Protein AF-A0A5D0G299-F1 (afdb_monomer_lite)

Sequence (158 aa):
MKQIQTDFINKLGIGAFAYISISEFCGLFEYVFENILIIIKTEPKIIIWLPGIMSLILFTVIVIWGIKKFNKPIEIDTRKVLNSLIYLYFGILIAQYLFIYFGTDFLTEKYSAEFDFYNKANKGSLMLRGYLANIPILQFVVFGIILLKNRKTVANNV

Secondary structure (DSSP, 8-state):
-HHHHHHHHHHHHHHHHHHHHHHHHHHHHHHHHHHHHHHTT--HHHHHHHHHHHHHHHHHHHHHHHHHHH-S-----HHHHHHHHHHHHHHHHHHHHHIIIIIHHHHHHHTHHHHHHHHHHHTT-HHHHHHHTTHHHHHHHHHHHHHHHTTTTTTT--

Organism: NCBI:txid2592046

Radius of gyration: 19.64 Å; chains: 1; bounding box: 47×24×63 Å

Foldseek 3Di:
DVPVVVVVVLVVLLVVLVLLLLLLLLVLQLVVVLLVCLLVLHDLVCSLPVSLVVSLVSSLVSLVVVCVVPVDPDDDPSVVSSVVSVVSSVVSVVVSVCCVVPVVVVSCVVRVVSVVVSVVVCVPCVVSVVVSVCSVVVSVVSSVVVVVVVVVVPVPPD

Structure (mmCIF, N/CA/C/O backbone):
data_AF-A0A5D0G299-F1
#
_entry.id   AF-A0A5D0G299-F1
#
loop_
_atom_site.group_PDB
_atom_site.id
_atom_site.type_symbol
_atom_site.label_atom_id
_atom_site.label_alt_id
_atom_site.label_comp_id
_atom_site.label_asym_id
_atom_site.label_entity_id
_atom_site.label_seq_id
_atom_site.pdbx_PDB_ins_code
_atom_site.Cartn_x
_atom_site.Cartn_y
_atom_site.Cartn_z
_atom_site.occupancy
_atom_site.B_iso_or_equiv
_atom_site.auth_seq_id
_atom_site.auth_comp_id
_atom_site.auth_asym_id
_atom_site.auth_atom_id
_atom_site.pdbx_PDB_model_num
ATOM 1 N N . MET A 1 1 ? -28.945 -8.966 28.160 1.00 46.25 1 MET A N 1
ATOM 2 C CA . MET A 1 1 ? -27.627 -9.500 27.728 1.00 46.25 1 MET A CA 1
ATOM 3 C C . MET A 1 1 ? -27.288 -9.333 26.236 1.00 46.25 1 MET A C 1
ATOM 5 O O . MET A 1 1 ? -26.106 -9.343 25.934 1.00 46.25 1 MET A O 1
ATOM 9 N N . LYS A 1 2 ? -28.233 -9.120 25.299 1.00 48.91 2 LYS A N 1
ATOM 10 C CA . LYS A 1 2 ? -27.923 -8.974 23.852 1.00 48.91 2 LYS A CA 1
ATOM 11 C C . LYS A 1 2 ? -27.098 -7.732 23.457 1.00 48.91 2 LYS A C 1
ATOM 13 O O . LYS A 1 2 ? -26.373 -7.785 22.476 1.00 48.91 2 LYS A O 1
ATOM 18 N N . GLN A 1 3 ? -27.186 -6.637 24.211 1.00 55.19 3 GLN A N 1
ATOM 19 C CA . GLN A 1 3 ? -26.629 -5.337 23.806 1.00 55.19 3 GLN A CA 1
ATOM 20 C C . GLN A 1 3 ? -25.089 -5.265 23.900 1.00 55.19 3 GLN A C 1
ATOM 22 O O . GLN A 1 3 ? -24.456 -4.619 23.068 1.00 55.19 3 GLN A O 1
ATOM 27 N N . ILE A 1 4 ? -24.481 -5.996 24.846 1.00 56.81 4 ILE A N 1
ATOM 28 C CA . ILE A 1 4 ? -23.026 -5.990 25.099 1.00 56.81 4 ILE A CA 1
ATOM 29 C C . ILE A 1 4 ? -22.250 -6.704 23.975 1.00 56.81 4 ILE A C 1
ATOM 31 O O . ILE A 1 4 ? -21.195 -6.234 23.555 1.00 56.81 4 ILE A O 1
ATOM 35 N N . GLN A 1 5 ? -22.780 -7.812 23.440 1.00 60.47 5 GLN A N 1
ATOM 36 C CA . GLN A 1 5 ? -22.120 -8.574 22.369 1.00 60.47 5 GLN A CA 1
ATOM 37 C C . GLN A 1 5 ? -22.032 -7.790 21.054 1.00 60.47 5 GLN A C 1
ATOM 39 O O . GLN A 1 5 ? -20.975 -7.762 20.427 1.00 60.47 5 GLN A O 1
ATOM 44 N N . THR A 1 6 ? -23.114 -7.118 20.653 1.00 63.34 6 THR A N 1
ATOM 45 C CA . THR A 1 6 ? -23.131 -6.270 19.451 1.00 63.34 6 THR A CA 1
ATOM 46 C C . THR A 1 6 ? -22.161 -5.097 19.547 1.00 63.34 6 THR A C 1
ATOM 48 O O . THR A 1 6 ? -21.529 -4.753 18.553 1.00 63.34 6 THR A O 1
ATOM 51 N N . ASP A 1 7 ? -21.990 -4.511 20.734 1.00 75.00 7 ASP A N 1
ATOM 52 C CA . ASP A 1 7 ? -21.081 -3.378 20.921 1.00 75.00 7 ASP A CA 1
ATOM 53 C C . ASP A 1 7 ? -19.603 -3.804 20.831 1.00 75.00 7 ASP A C 1
ATOM 55 O O . ASP A 1 7 ? -18.788 -3.121 20.208 1.00 75.00 7 ASP A O 1
ATOM 59 N N . PHE A 1 8 ? -19.258 -4.986 21.357 1.00 79.44 8 PHE A N 1
ATOM 60 C CA . PHE A 1 8 ? -17.916 -5.556 21.208 1.00 79.44 8 PHE A CA 1
ATOM 61 C C . PHE A 1 8 ? -17.579 -5.895 19.749 1.00 79.44 8 PHE A C 1
ATOM 63 O O . PHE A 1 8 ? -16.526 -5.487 19.257 1.00 79.44 8 PHE A O 1
ATOM 70 N N . ILE A 1 9 ? -18.479 -6.595 19.045 1.00 83.88 9 ILE A N 1
ATOM 71 C CA . ILE A 1 9 ? -18.280 -6.973 17.636 1.00 83.88 9 ILE A CA 1
ATOM 72 C C . ILE A 1 9 ? -18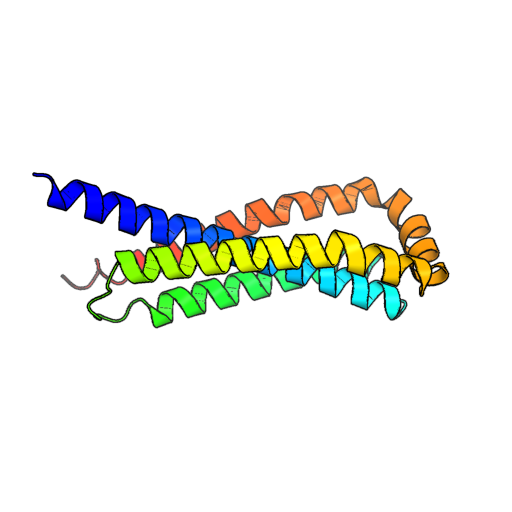.099 -5.725 16.770 1.00 83.88 9 ILE A C 1
ATOM 74 O O . ILE A 1 9 ? -17.184 -5.682 15.949 1.00 83.88 9 ILE A O 1
ATOM 78 N N . ASN A 1 10 ? -18.912 -4.687 16.989 1.00 84.75 10 ASN A N 1
ATOM 79 C CA . ASN A 1 10 ? -18.797 -3.448 16.228 1.00 84.75 10 ASN A CA 1
ATOM 80 C C . ASN A 1 10 ? -17.449 -2.760 16.461 1.00 84.75 10 ASN A C 1
ATOM 82 O O . ASN A 1 10 ? -16.797 -2.361 15.502 1.00 84.75 10 ASN A O 1
ATOM 86 N N . LYS A 1 11 ? -16.992 -2.654 17.714 1.00 85.19 11 LYS A N 1
ATOM 87 C CA . LYS A 1 11 ? -15.698 -2.032 18.045 1.00 85.19 11 LYS A CA 1
ATOM 88 C C . LYS A 1 11 ? -14.512 -2.809 17.474 1.00 8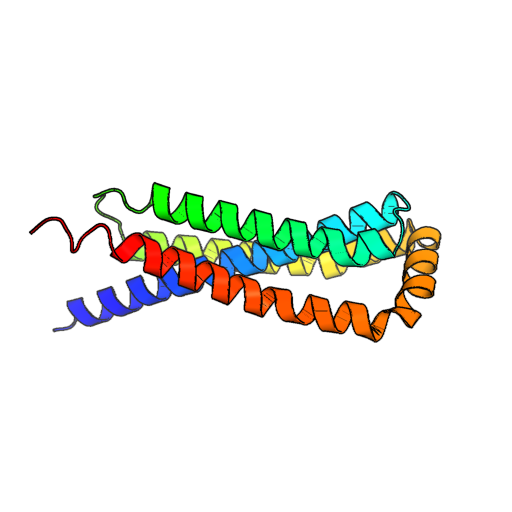5.19 11 LYS A C 1
ATOM 90 O O . LYS A 1 11 ? -13.593 -2.198 16.929 1.00 85.19 11 LYS A O 1
ATOM 95 N N . LEU A 1 12 ? -14.547 -4.140 17.559 1.00 87.81 12 LEU A N 1
ATOM 96 C CA . LEU A 1 12 ? -13.526 -5.001 16.961 1.00 87.81 12 LEU A CA 1
ATOM 97 C C . LEU A 1 12 ? -13.518 -4.856 15.434 1.00 87.81 12 LEU A C 1
ATOM 99 O O . LEU A 1 12 ? -12.457 -4.663 14.843 1.00 87.81 12 LEU A O 1
ATOM 103 N N . GLY A 1 13 ? -14.699 -4.865 14.813 1.00 90.44 13 GLY A N 1
ATOM 104 C CA . GLY A 1 13 ? -14.869 -4.647 13.380 1.00 90.44 13 GLY A CA 1
ATOM 105 C C . GLY A 1 13 ? -14.331 -3.290 12.926 1.00 90.44 13 GLY A C 1
ATOM 106 O O . GLY A 1 13 ? -13.599 -3.232 11.946 1.00 90.44 13 GLY A O 1
ATOM 107 N N . ILE A 1 14 ? -14.616 -2.209 13.659 1.00 90.81 14 ILE A N 1
ATOM 108 C CA . ILE A 1 14 ? -14.087 -0.869 13.358 1.00 90.81 14 ILE A CA 1
ATOM 109 C C . ILE A 1 14 ? -12.559 -0.893 13.340 1.00 90.81 14 ILE A C 1
ATOM 111 O O . ILE A 1 14 ? -11.958 -0.404 12.388 1.00 90.81 14 ILE A O 1
ATOM 115 N N . GLY A 1 15 ? -11.925 -1.479 14.361 1.00 88.81 15 GLY A N 1
ATOM 116 C CA . GLY A 1 15 ? -10.467 -1.578 14.422 1.00 88.81 15 GLY A CA 1
ATOM 117 C C . GLY A 1 15 ? -9.882 -2.374 13.253 1.00 88.81 15 GLY A C 1
ATOM 118 O O . GLY A 1 15 ? -8.948 -1.908 12.601 1.00 88.81 15 GLY A O 1
ATOM 119 N N . ALA A 1 16 ? -10.464 -3.540 12.959 1.00 91.75 16 ALA A N 1
ATOM 120 C CA . ALA A 1 16 ? -10.017 -4.415 11.880 1.00 91.75 16 ALA A CA 1
ATOM 121 C C . ALA A 1 16 ? -10.178 -3.760 10.500 1.00 91.75 16 ALA A C 1
ATOM 123 O O . ALA A 1 16 ? -9.206 -3.655 9.755 1.00 91.75 16 ALA A O 1
ATOM 124 N N . PHE A 1 17 ? -11.374 -3.259 10.176 1.00 94.81 17 PHE A N 1
ATOM 125 C CA . PHE A 1 17 ? -11.628 -2.623 8.884 1.00 94.81 17 PHE A CA 1
ATOM 126 C C . PHE A 1 17 ? -10.867 -1.309 8.725 1.00 94.81 17 PHE A C 1
ATOM 128 O O . PHE A 1 17 ? -10.423 -1.021 7.619 1.00 94.81 17 PHE A O 1
ATOM 135 N N . ALA A 1 18 ? -10.657 -0.531 9.791 1.00 92.94 18 ALA A N 1
ATOM 136 C CA . ALA A 1 18 ? -9.804 0.653 9.718 1.00 92.94 18 ALA A CA 1
ATOM 137 C C . ALA A 1 18 ? -8.356 0.276 9.385 1.00 92.94 18 ALA A C 1
ATOM 139 O O . ALA A 1 18 ? -7.787 0.840 8.455 1.00 92.94 18 ALA A O 1
ATOM 140 N N . TYR A 1 19 ? -7.776 -0.690 10.104 1.00 92.62 19 TYR A N 1
ATOM 141 C CA . TYR A 1 19 ? -6.407 -1.141 9.854 1.00 92.62 19 TYR A CA 1
ATOM 142 C C . TYR A 1 19 ? -6.241 -1.678 8.427 1.00 92.62 19 TYR A C 1
ATOM 144 O O . TYR A 1 19 ? -5.377 -1.199 7.692 1.00 92.62 19 TYR A O 1
ATOM 152 N N . ILE A 1 20 ? -7.099 -2.619 8.023 1.00 94.31 20 ILE A N 1
ATOM 153 C CA . ILE A 1 20 ? -7.014 -3.253 6.705 1.00 94.31 20 ILE A CA 1
ATOM 154 C C . ILE A 1 20 ? -7.240 -2.211 5.600 1.00 94.31 20 ILE A C 1
ATOM 156 O O . ILE A 1 20 ? -6.466 -2.172 4.655 1.00 94.31 20 ILE A O 1
ATOM 160 N N . SER A 1 21 ? -8.216 -1.302 5.736 1.00 96.00 21 SER A N 1
ATOM 161 C CA . SER A 1 21 ? -8.435 -0.241 4.735 1.00 96.00 21 SER A CA 1
ATOM 162 C C . SER A 1 21 ? -7.211 0.657 4.565 1.00 96.00 21 SER A C 1
ATOM 164 O O . SER A 1 21 ? -6.847 0.989 3.443 1.00 96.00 21 SER A O 1
ATOM 166 N N . ILE A 1 22 ? -6.567 1.062 5.664 1.00 95.44 22 ILE A N 1
ATOM 167 C CA . ILE A 1 22 ? -5.362 1.900 5.593 1.00 95.44 22 ILE A CA 1
ATOM 168 C C . ILE A 1 22 ? -4.220 1.122 4.929 1.00 95.44 22 ILE A C 1
ATOM 170 O O . ILE A 1 22 ? -3.540 1.673 4.069 1.00 95.44 22 ILE A O 1
ATOM 174 N N . SER A 1 23 ? -4.026 -0.147 5.300 1.00 94.31 23 SER A N 1
ATOM 175 C CA . SER A 1 23 ? -2.980 -0.998 4.723 1.00 94.31 23 SER A CA 1
ATOM 176 C C . SER A 1 23 ? -3.181 -1.202 3.217 1.00 94.31 23 SER A C 1
ATOM 178 O O . SER A 1 23 ? -2.263 -0.923 2.448 1.00 94.31 23 SER A O 1
ATOM 180 N N . GLU A 1 24 ? -4.394 -1.554 2.776 1.00 95.19 24 GLU A N 1
ATOM 181 C CA . GLU A 1 24 ? -4.715 -1.719 1.352 1.00 95.19 24 GLU A CA 1
ATOM 182 C C . GLU A 1 24 ? -4.577 -0.418 0.558 1.00 95.19 24 GLU A C 1
ATOM 184 O O . GLU A 1 24 ? -4.078 -0.412 -0.568 1.00 95.19 24 GLU A O 1
ATOM 189 N N . PHE A 1 25 ? -4.993 0.710 1.139 1.00 96.19 25 PHE A N 1
ATOM 190 C CA . PHE A 1 25 ? -4.825 2.011 0.501 1.00 96.19 25 PHE A CA 1
ATOM 191 C C . PHE A 1 25 ? -3.343 2.351 0.302 1.00 96.19 25 PHE A C 1
ATOM 193 O O . PHE A 1 25 ? -2.952 2.808 -0.772 1.00 96.19 25 PHE A O 1
ATOM 200 N N . CYS A 1 26 ? -2.508 2.100 1.312 1.00 95.62 26 CYS A N 1
ATOM 201 C CA . CYS A 1 26 ? -1.065 2.289 1.206 1.00 95.62 26 CYS A CA 1
ATOM 202 C C . CYS A 1 26 ? -0.436 1.331 0.185 1.00 95.62 26 CYS A C 1
ATOM 204 O O . CYS A 1 26 ? 0.408 1.772 -0.587 1.00 95.62 26 CYS A O 1
ATOM 206 N N . GLY A 1 27 ? -0.892 0.077 0.111 1.00 93.25 27 GLY A N 1
ATOM 207 C CA . GLY A 1 27 ? -0.465 -0.875 -0.919 1.00 93.25 27 GLY A CA 1
ATOM 208 C C . GLY A 1 27 ? -0.841 -0.432 -2.337 1.00 93.25 27 GLY A C 1
ATOM 209 O O . GLY A 1 27 ? -0.021 -0.506 -3.250 1.00 93.25 27 GLY A O 1
ATOM 210 N N . LEU A 1 28 ? -2.044 0.120 -2.528 1.00 94.94 28 LEU A N 1
ATOM 211 C CA . LEU A 1 28 ? -2.440 0.715 -3.808 1.00 94.94 28 LEU A CA 1
ATOM 212 C C . LEU A 1 28 ? -1.556 1.919 -4.158 1.00 94.94 28 LEU A C 1
ATOM 214 O O . LEU A 1 28 ? -1.096 2.037 -5.291 1.00 94.94 28 LEU A O 1
ATOM 218 N N . PHE A 1 29 ? -1.307 2.809 -3.194 1.00 95.31 29 PHE A N 1
ATOM 219 C CA . PHE A 1 29 ? -0.425 3.959 -3.386 1.00 95.31 29 PHE A CA 1
ATOM 220 C C . PHE A 1 29 ? 0.994 3.527 -3.772 1.00 95.31 29 PHE A C 1
ATOM 222 O O . PHE A 1 29 ? 1.557 4.077 -4.715 1.00 95.31 29 PHE A O 1
ATOM 229 N N . GLU A 1 30 ? 1.549 2.536 -3.074 1.00 94.50 30 GLU A N 1
ATOM 230 C CA . GLU A 1 30 ? 2.852 1.936 -3.365 1.00 94.50 30 GLU A CA 1
ATOM 231 C C . GLU A 1 30 ? 2.923 1.464 -4.815 1.00 94.50 30 GLU A C 1
ATOM 233 O O . GLU A 1 30 ? 3.811 1.876 -5.560 1.00 94.50 30 GLU A O 1
ATOM 238 N N . TYR A 1 31 ? 1.928 0.686 -5.239 1.00 93.00 31 TYR A N 1
ATOM 239 C CA . TYR A 1 31 ? 1.860 0.150 -6.589 1.00 93.00 31 TYR A CA 1
ATOM 240 C C . TYR A 1 31 ? 1.752 1.247 -7.654 1.00 93.00 31 TYR A C 1
ATOM 242 O O . TYR A 1 31 ? 2.500 1.255 -8.633 1.00 93.00 31 TYR A O 1
ATOM 250 N N . VAL A 1 32 ? 0.847 2.213 -7.474 1.00 94.88 32 VAL A N 1
ATOM 251 C CA . VAL A 1 32 ? 0.685 3.333 -8.416 1.00 94.88 32 VAL A CA 1
ATOM 252 C C . VAL A 1 32 ? 1.973 4.150 -8.501 1.00 94.88 32 VAL A C 1
ATOM 254 O O . VAL A 1 32 ? 2.399 4.531 -9.592 1.00 94.88 32 VAL A O 1
ATOM 257 N N . PHE A 1 33 ? 2.615 4.405 -7.363 1.00 95.94 33 PHE A N 1
ATOM 258 C CA . PHE A 1 33 ? 3.832 5.197 -7.317 1.00 95.94 33 PHE A CA 1
ATOM 259 C C . PHE A 1 33 ? 5.022 4.472 -7.957 1.00 95.94 33 PHE A C 1
ATOM 261 O O . PHE A 1 33 ? 5.767 5.105 -8.702 1.00 95.94 33 PHE A O 1
ATOM 268 N N . GLU A 1 34 ? 5.158 3.155 -7.772 1.00 94.31 34 GLU A N 1
ATOM 269 C CA . GLU A 1 34 ? 6.134 2.333 -8.504 1.00 94.31 34 GLU A CA 1
ATOM 270 C C . GLU A 1 34 ? 5.973 2.507 -10.019 1.00 94.31 34 GLU A C 1
ATOM 272 O O . GLU A 1 34 ? 6.934 2.845 -10.713 1.00 94.31 34 GLU A O 1
ATOM 277 N N . ASN A 1 35 ? 4.744 2.364 -10.526 1.00 95.06 35 ASN A N 1
ATOM 278 C CA . ASN A 1 35 ? 4.450 2.516 -11.950 1.00 95.06 35 ASN A CA 1
ATOM 279 C C . ASN A 1 35 ? 4.800 3.922 -12.469 1.00 95.06 35 ASN A C 1
ATOM 281 O O . ASN A 1 35 ? 5.379 4.052 -13.546 1.00 95.06 35 ASN A O 1
ATOM 285 N N . ILE A 1 36 ? 4.526 4.980 -11.696 1.00 95.12 36 ILE A N 1
ATOM 286 C CA . ILE A 1 36 ? 4.941 6.349 -12.048 1.00 95.12 36 ILE A CA 1
ATOM 287 C C . ILE A 1 36 ? 6.468 6.445 -12.162 1.00 95.12 36 ILE A C 1
ATOM 289 O O . ILE A 1 36 ? 6.972 7.022 -13.127 1.00 95.12 36 ILE A O 1
ATOM 293 N N . LEU A 1 37 ? 7.211 5.872 -11.209 1.00 96.38 37 LEU A N 1
ATOM 294 C CA . LEU A 1 37 ? 8.675 5.913 -11.218 1.00 96.38 37 LEU A CA 1
ATOM 295 C C . LEU A 1 37 ? 9.277 5.152 -12.410 1.00 96.38 37 LEU A C 1
ATOM 297 O O . LEU A 1 37 ? 10.285 5.606 -12.963 1.00 96.38 37 LEU A O 1
ATOM 301 N N . ILE A 1 38 ? 8.650 4.044 -12.824 1.00 95.19 38 ILE A N 1
ATOM 302 C CA . ILE A 1 38 ? 9.011 3.302 -14.043 1.00 95.19 38 ILE A CA 1
ATOM 303 C C . ILE A 1 38 ? 8.837 4.199 -15.273 1.00 95.19 38 ILE A C 1
ATO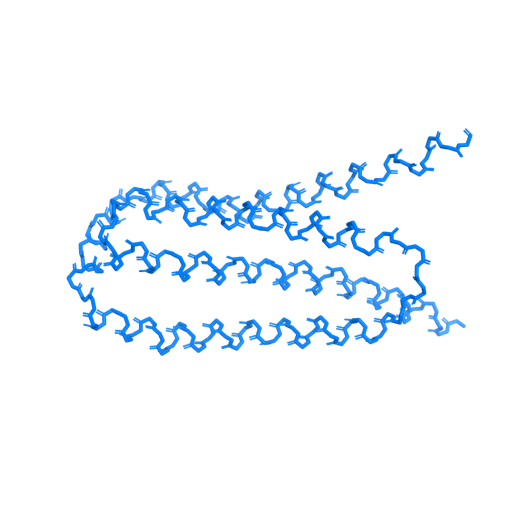M 305 O O . ILE A 1 38 ? 9.778 4.357 -16.051 1.00 95.19 38 ILE A O 1
ATOM 309 N N . ILE A 1 39 ? 7.675 4.844 -15.419 1.00 95.75 39 ILE A N 1
ATOM 310 C CA . ILE A 1 39 ? 7.345 5.686 -16.583 1.00 95.75 39 ILE A CA 1
ATOM 311 C C . ILE A 1 39 ? 8.324 6.857 -16.737 1.00 95.75 39 ILE A C 1
ATOM 313 O O . ILE A 1 39 ? 8.723 7.189 -17.853 1.00 95.75 39 ILE A O 1
ATOM 317 N N . ILE A 1 40 ? 8.760 7.470 -15.632 1.00 95.62 40 ILE A N 1
ATOM 318 C CA . ILE A 1 40 ? 9.736 8.574 -15.668 1.00 95.62 40 ILE A CA 1
ATOM 319 C C . ILE A 1 40 ? 11.199 8.099 -15.762 1.00 95.62 40 ILE A C 1
ATOM 321 O O . ILE A 1 40 ? 12.106 8.919 -15.632 1.00 95.62 40 ILE A O 1
ATOM 325 N N . LYS A 1 41 ? 11.445 6.800 -15.996 1.00 93.00 41 LYS A N 1
ATOM 326 C CA . LYS A 1 41 ? 12.785 6.197 -16.163 1.00 93.00 41 LYS A CA 1
ATOM 327 C C . LYS A 1 41 ? 13.698 6.375 -14.952 1.00 93.00 41 LYS A C 1
ATOM 329 O O . LYS A 1 41 ? 14.904 6.574 -15.090 1.00 93.00 41 LYS A O 1
ATOM 334 N N . THR A 1 42 ? 13.124 6.291 -13.757 1.00 93.81 42 THR A N 1
ATOM 335 C CA . THR A 1 42 ? 13.905 6.322 -12.517 1.00 93.81 42 THR A CA 1
ATOM 336 C C . THR A 1 42 ? 14.843 5.113 -12.447 1.00 93.81 42 THR A C 1
ATOM 338 O O . THR A 1 42 ? 14.573 4.054 -13.014 1.00 93.81 42 THR A O 1
ATOM 341 N N . GLU A 1 43 ? 15.956 5.234 -11.724 1.00 90.88 43 GLU A N 1
ATOM 342 C CA . GLU A 1 43 ? 16.853 4.101 -11.512 1.00 90.88 43 GLU A CA 1
ATOM 343 C C . GLU A 1 43 ? 16.132 2.918 -10.827 1.00 90.88 43 GLU A C 1
ATOM 345 O O . GLU A 1 43 ? 15.475 3.114 -9.799 1.00 90.88 43 GLU A O 1
ATOM 350 N N . PRO A 1 44 ? 16.313 1.668 -11.300 1.00 87.06 44 PRO A N 1
ATOM 351 C CA . PRO A 1 44 ? 15.618 0.496 -10.759 1.00 87.06 44 PRO A CA 1
ATOM 352 C C . PRO A 1 44 ? 15.797 0.294 -9.252 1.00 87.06 44 PRO A C 1
ATOM 354 O O . PRO A 1 44 ? 14.868 -0.125 -8.571 1.00 87.06 44 PRO A O 1
ATOM 357 N N . LYS A 1 45 ? 16.969 0.636 -8.697 1.00 86.69 45 LYS A N 1
ATOM 358 C CA . LYS A 1 45 ? 17.209 0.562 -7.246 1.00 86.69 45 LYS A CA 1
ATOM 359 C C . LYS A 1 45 ? 16.279 1.490 -6.459 1.00 86.69 45 LYS A C 1
ATOM 361 O O . LYS A 1 45 ? 15.811 1.107 -5.392 1.00 86.69 45 LYS A O 1
ATOM 366 N N . ILE A 1 46 ? 16.011 2.684 -6.984 1.00 89.81 46 ILE A N 1
ATOM 367 C CA . ILE A 1 46 ? 15.108 3.659 -6.366 1.00 89.81 46 ILE A CA 1
ATOM 368 C C . ILE A 1 46 ? 13.660 3.193 -6.539 1.00 89.81 46 ILE A C 1
ATOM 370 O O . ILE A 1 46 ? 12.917 3.215 -5.565 1.00 89.81 46 ILE A O 1
ATOM 374 N N . ILE A 1 47 ? 13.288 2.705 -7.731 1.00 91.06 47 ILE A N 1
ATOM 375 C CA . ILE A 1 47 ? 11.950 2.143 -8.004 1.00 91.06 47 ILE A CA 1
ATOM 376 C C . ILE A 1 47 ? 11.619 1.006 -7.028 1.00 91.06 47 ILE A C 1
ATOM 378 O O . ILE A 1 47 ? 10.498 0.923 -6.553 1.00 91.06 47 ILE A O 1
ATOM 382 N N . ILE A 1 48 ? 12.597 0.163 -6.683 1.00 87.69 48 ILE A N 1
ATOM 383 C CA . ILE A 1 48 ? 12.408 -0.955 -5.749 1.00 87.69 48 ILE A CA 1
ATOM 384 C C . ILE A 1 48 ? 12.157 -0.462 -4.310 1.00 87.69 48 ILE A C 1
ATOM 386 O O . ILE A 1 48 ? 11.265 -0.963 -3.639 1.00 87.69 48 ILE A O 1
ATOM 390 N N . TRP A 1 49 ? 12.925 0.509 -3.803 1.00 89.62 49 TRP A N 1
ATOM 391 C CA . TRP A 1 49 ? 12.846 0.910 -2.386 1.00 89.62 49 TRP A CA 1
ATOM 392 C C . TRP A 1 49 ? 11.849 2.024 -2.086 1.00 89.62 49 TRP A C 1
ATOM 394 O O . TRP A 1 49 ? 11.171 1.999 -1.056 1.00 89.62 49 TRP A O 1
ATOM 404 N N . LEU A 1 50 ? 11.824 3.050 -2.934 1.00 92.50 50 LEU A N 1
ATOM 405 C CA . LEU A 1 50 ? 11.161 4.310 -2.627 1.00 92.50 50 LEU A CA 1
ATOM 406 C C . LEU A 1 50 ? 9.643 4.151 -2.442 1.00 92.50 50 LEU A C 1
ATOM 408 O O . LEU A 1 50 ? 9.131 4.725 -1.477 1.00 92.50 50 LEU A O 1
ATOM 412 N N . PRO A 1 51 ? 8.920 3.359 -3.260 1.00 94.06 51 PRO A N 1
ATOM 413 C CA . PRO A 1 51 ? 7.496 3.130 -3.053 1.00 94.06 51 PRO A CA 1
ATOM 414 C C . PRO A 1 51 ? 7.171 2.540 -1.687 1.00 94.06 51 PRO A C 1
ATOM 416 O O . PRO A 1 51 ? 6.342 3.102 -0.972 1.00 94.06 51 PRO A O 1
ATOM 419 N N . GLY A 1 52 ? 7.880 1.489 -1.276 1.00 91.19 52 GLY A N 1
ATOM 420 C CA . GLY A 1 52 ? 7.668 0.849 0.020 1.00 91.19 52 GLY A CA 1
ATOM 421 C C . GLY A 1 52 ? 7.961 1.774 1.208 1.00 91.19 52 GLY A C 1
ATOM 422 O O . GLY A 1 52 ? 7.201 1.822 2.177 1.00 91.19 52 GLY A O 1
ATOM 423 N N . ILE A 1 53 ? 9.026 2.582 1.128 1.00 92.06 53 ILE A N 1
ATOM 424 C CA . ILE A 1 53 ? 9.344 3.581 2.165 1.00 92.06 53 ILE A CA 1
ATOM 425 C C . ILE A 1 53 ? 8.242 4.645 2.245 1.00 92.06 53 ILE A C 1
ATOM 427 O O . ILE A 1 53 ? 7.774 4.974 3.336 1.00 92.06 53 ILE A O 1
ATOM 431 N N . MET A 1 54 ? 7.801 5.169 1.100 1.00 94.88 54 MET A N 1
ATOM 432 C CA . MET A 1 54 ? 6.744 6.180 1.047 1.00 94.88 54 MET A CA 1
ATOM 433 C C . MET A 1 54 ? 5.399 5.628 1.531 1.00 94.88 54 MET A C 1
ATOM 435 O O . MET A 1 54 ? 4.691 6.317 2.263 1.00 94.88 54 MET A O 1
ATOM 439 N N . SER A 1 55 ? 5.086 4.376 1.199 1.00 94.31 55 SER A N 1
ATOM 440 C CA . SER A 1 55 ? 3.931 3.621 1.694 1.00 94.31 55 SER A CA 1
ATOM 441 C C . SER A 1 55 ? 3.947 3.502 3.220 1.00 94.31 55 SER A C 1
ATOM 443 O O . SER A 1 55 ? 2.960 3.828 3.880 1.00 94.31 55 SER A O 1
ATOM 445 N N . LEU A 1 56 ? 5.094 3.152 3.816 1.00 93.62 56 LEU A N 1
ATOM 446 C CA . LEU A 1 56 ? 5.256 3.076 5.272 1.00 93.62 56 LEU A CA 1
ATOM 447 C C . LEU A 1 56 ? 5.103 4.445 5.960 1.00 93.62 56 LEU A C 1
ATOM 449 O O . LEU A 1 56 ? 4.465 4.547 7.014 1.00 93.62 56 LEU A O 1
ATOM 453 N N . ILE A 1 57 ? 5.666 5.507 5.375 1.00 94.69 57 ILE A N 1
ATOM 454 C CA . ILE A 1 57 ? 5.507 6.880 5.880 1.00 94.69 57 ILE A CA 1
ATOM 455 C C . ILE A 1 57 ? 4.032 7.287 5.823 1.00 94.69 57 ILE A C 1
ATOM 457 O O . ILE A 1 57 ? 3.484 7.754 6.824 1.00 94.69 57 ILE A O 1
ATOM 461 N N . LEU A 1 58 ? 3.377 7.069 4.681 1.00 96.06 58 LEU A N 1
ATOM 462 C CA . LEU A 1 58 ? 1.967 7.383 4.474 1.00 96.06 58 LEU A CA 1
ATOM 463 C C . LEU A 1 58 ? 1.080 6.632 5.474 1.00 96.06 58 LEU A C 1
ATOM 465 O O . LEU A 1 58 ? 0.255 7.255 6.143 1.00 96.06 58 LEU A O 1
ATOM 469 N N . PHE A 1 59 ? 1.310 5.329 5.647 1.00 95.06 59 PHE A N 1
ATOM 470 C CA . PHE A 1 59 ? 0.626 4.498 6.637 1.00 95.06 59 PHE A CA 1
ATOM 471 C C . PHE A 1 59 ? 0.743 5.104 8.039 1.00 95.06 59 PHE A C 1
ATOM 473 O O . PHE A 1 59 ? -0.256 5.328 8.727 1.00 95.06 59 PHE A O 1
ATOM 480 N N . THR A 1 60 ? 1.968 5.447 8.443 1.00 93.75 60 THR A N 1
ATOM 481 C CA . THR A 1 60 ? 2.260 6.030 9.757 1.00 93.75 60 THR A CA 1
ATOM 482 C C . THR A 1 60 ? 1.511 7.348 9.967 1.00 93.75 60 THR A C 1
ATOM 484 O O . THR A 1 60 ? 0.892 7.554 11.014 1.00 93.75 60 THR A O 1
ATOM 487 N N . VAL A 1 61 ? 1.521 8.234 8.966 1.00 95.00 61 VAL A N 1
ATOM 488 C CA . VAL A 1 61 ? 0.820 9.525 9.014 1.00 95.00 61 VAL A CA 1
ATOM 489 C C . VAL A 1 61 ? -0.690 9.328 9.154 1.00 95.00 61 VAL A C 1
ATOM 491 O O . VAL A 1 61 ? -1.300 9.958 10.021 1.00 95.00 61 VAL A O 1
ATOM 494 N N . ILE A 1 62 ? -1.290 8.433 8.361 1.00 94.69 62 ILE A N 1
ATOM 495 C CA . ILE A 1 62 ? -2.734 8.163 8.399 1.00 94.69 62 ILE A CA 1
ATOM 496 C C . ILE A 1 62 ? -3.143 7.587 9.758 1.00 94.69 62 ILE A C 1
ATOM 498 O O . ILE A 1 62 ? -4.127 8.046 10.338 1.00 94.69 62 ILE A O 1
ATOM 502 N N . VAL A 1 63 ? -2.376 6.640 10.309 1.00 91.88 63 VAL A N 1
ATOM 503 C CA . VAL A 1 63 ? -2.649 6.055 11.633 1.00 91.88 63 VAL A CA 1
ATOM 504 C C . VAL A 1 63 ? -2.583 7.117 12.732 1.00 91.88 63 VAL A C 1
ATOM 506 O O . VAL A 1 63 ? -3.510 7.230 13.538 1.00 91.88 63 VAL A O 1
ATOM 509 N N . ILE A 1 64 ? -1.521 7.932 12.764 1.00 90.75 64 ILE A N 1
ATOM 510 C CA . ILE A 1 64 ? -1.372 9.007 13.760 1.00 90.75 64 ILE A CA 1
ATOM 511 C C . ILE A 1 64 ? -2.530 10.001 13.650 1.00 90.75 64 ILE A C 1
ATOM 513 O O . ILE A 1 64 ? -3.102 10.407 14.667 1.00 90.75 64 ILE A O 1
ATOM 517 N N . TRP A 1 65 ? -2.877 10.401 12.427 1.00 90.06 65 TRP A N 1
ATOM 518 C CA . TRP A 1 65 ? -3.974 11.325 12.175 1.00 90.06 65 TRP A CA 1
ATOM 519 C C . TRP A 1 65 ? -5.324 10.739 12.600 1.00 90.06 65 TRP A C 1
ATOM 521 O O . TRP A 1 65 ? -6.085 11.413 13.296 1.00 90.06 65 TRP A O 1
ATOM 531 N N . GLY A 1 66 ? -5.591 9.476 12.258 1.00 85.94 66 GLY A N 1
ATOM 532 C CA . GLY A 1 66 ? -6.800 8.758 12.649 1.00 85.94 66 GLY A CA 1
ATOM 533 C C . GLY A 1 66 ? -6.964 8.727 14.166 1.00 85.94 66 GLY A C 1
ATOM 534 O O . GLY A 1 66 ? -7.986 9.170 14.687 1.00 85.94 66 GLY A O 1
ATOM 535 N N . ILE A 1 67 ? -5.925 8.322 14.896 1.00 84.62 67 ILE A N 1
ATOM 536 C CA . ILE A 1 67 ? -5.973 8.277 16.363 1.00 84.62 67 ILE A CA 1
ATOM 537 C C . ILE A 1 67 ? -6.216 9.671 16.954 1.00 84.62 67 ILE A C 1
ATOM 539 O O . ILE A 1 67 ? -7.095 9.832 17.797 1.00 84.62 67 ILE A O 1
ATOM 543 N N . LYS A 1 68 ? -5.502 10.706 16.491 1.00 83.06 68 LYS A N 1
ATOM 544 C CA . LYS A 1 68 ? -5.709 12.085 16.975 1.00 83.06 68 LYS A CA 1
ATOM 545 C C . LYS A 1 68 ? -7.127 12.597 16.714 1.00 83.06 68 LYS A C 1
ATOM 547 O O . LYS A 1 68 ? -7.668 13.340 17.531 1.00 83.06 68 LYS A O 1
ATOM 552 N N . LYS A 1 69 ? -7.722 12.227 15.579 1.00 80.12 69 LYS A N 1
ATOM 553 C CA . LYS A 1 69 ? -9.071 12.651 15.196 1.00 80.12 69 LYS A CA 1
ATOM 554 C C . LYS A 1 69 ? -10.149 11.966 16.038 1.00 80.12 69 LYS A C 1
ATOM 556 O O . LYS A 1 69 ? -11.096 12.636 16.442 1.00 80.12 69 LYS A O 1
ATOM 561 N N . PHE A 1 70 ? -9.992 10.670 16.306 1.00 74.19 70 PHE A N 1
ATOM 562 C CA . PHE A 1 70 ? -11.002 9.843 16.976 1.00 74.19 70 PHE A CA 1
ATOM 563 C C . PHE A 1 70 ? -10.807 9.691 18.495 1.00 74.19 70 PHE A C 1
ATOM 565 O O . PHE A 1 70 ? -11.727 9.241 19.163 1.00 74.19 70 PHE A O 1
ATOM 572 N N . ASN A 1 71 ? -9.688 10.148 19.073 1.00 71.44 71 ASN A N 1
ATOM 573 C CA . ASN A 1 71 ? -9.488 10.226 20.533 1.00 71.44 71 ASN A CA 1
ATOM 574 C C . ASN A 1 71 ? -10.235 11.392 21.216 1.00 71.44 71 ASN A C 1
ATOM 576 O O . ASN A 1 71 ? -9.981 11.693 22.383 1.00 71.44 71 ASN A O 1
ATOM 580 N N . LYS A 1 72 ? -11.135 12.085 20.514 1.00 69.06 72 LYS A N 1
ATOM 581 C CA . LYS A 1 72 ? -11.984 13.116 21.123 1.00 69.06 72 LYS A CA 1
ATOM 582 C C . LYS A 1 72 ? -13.192 12.452 21.799 1.00 69.06 72 LYS A C 1
ATOM 584 O O . LYS A 1 72 ? -13.702 11.482 21.244 1.00 69.06 72 LYS A O 1
ATOM 589 N N . PRO A 1 73 ? -13.675 12.966 22.947 1.00 55.56 73 PRO A N 1
ATOM 590 C CA . PRO A 1 73 ? -14.847 12.436 23.647 1.00 55.56 73 PRO A CA 1
ATOM 591 C C . PRO A 1 73 ? -16.126 12.792 22.877 1.00 55.56 73 PRO A C 1
ATOM 593 O O . PRO A 1 73 ? -16.884 13.677 23.258 1.00 55.56 73 PRO A O 1
ATOM 596 N N . ILE A 1 74 ? -16.317 12.148 21.731 1.00 65.38 74 ILE A N 1
ATOM 597 C CA . ILE A 1 74 ? -17.487 12.291 20.873 1.00 65.38 74 ILE A CA 1
ATOM 598 C C . ILE A 1 74 ? -18.237 10.967 20.950 1.00 65.38 74 ILE A C 1
ATOM 600 O O . ILE A 1 74 ? -17.629 9.899 20.886 1.00 65.38 74 ILE A O 1
ATOM 604 N N . GLU A 1 75 ? -19.554 11.031 21.094 1.00 71.50 75 GLU A N 1
ATOM 605 C CA . GLU A 1 75 ? -20.406 9.851 21.027 1.00 71.50 75 GLU A CA 1
ATOM 606 C C . GLU A 1 75 ? -20.401 9.327 19.581 1.00 71.50 75 GLU A C 1
ATOM 608 O O . GLU A 1 75 ? -20.883 9.983 18.656 1.00 71.50 75 GLU A O 1
ATOM 613 N N . ILE A 1 76 ? -19.750 8.181 19.359 1.00 74.94 76 ILE A N 1
ATOM 614 C CA . ILE A 1 76 ? -19.592 7.586 18.029 1.00 74.94 76 ILE A CA 1
ATOM 615 C C . ILE A 1 76 ? -20.676 6.528 17.824 1.00 74.94 76 ILE A C 1
ATOM 617 O O . ILE A 1 76 ? -20.713 5.527 18.538 1.00 74.94 76 ILE A O 1
ATOM 621 N N . ASP A 1 77 ? -21.496 6.698 16.785 1.00 85.56 77 ASP A N 1
ATOM 622 C CA . ASP A 1 77 ? -22.360 5.628 16.277 1.00 85.56 77 ASP A CA 1
ATOM 623 C C . ASP A 1 77 ? -21.492 4.522 15.654 1.00 85.56 77 ASP A C 1
ATOM 625 O O . ASP A 1 77 ? -21.044 4.603 14.503 1.00 85.56 77 ASP A O 1
ATOM 629 N N . THR A 1 78 ? -21.237 3.479 16.444 1.00 84.38 78 THR A N 1
ATOM 630 C CA . THR A 1 78 ? -20.343 2.378 16.074 1.00 84.38 78 THR A CA 1
ATOM 631 C C . THR A 1 78 ? -20.834 1.616 14.844 1.00 84.38 78 THR A C 1
ATOM 633 O O . THR A 1 78 ? -20.021 1.171 14.035 1.00 84.38 78 THR A O 1
ATOM 636 N N . ARG A 1 79 ? -22.151 1.508 14.633 1.00 87.56 79 ARG A N 1
ATOM 637 C CA . ARG A 1 79 ? -22.714 0.788 13.484 1.00 87.56 79 ARG A CA 1
ATOM 638 C C . ARG A 1 79 ? -22.525 1.579 12.196 1.00 87.56 79 ARG A C 1
ATOM 640 O O . ARG A 1 79 ? -22.131 1.014 11.176 1.00 87.56 79 ARG A O 1
ATOM 647 N N . LYS A 1 80 ? -22.770 2.889 12.242 1.00 89.56 80 LYS A N 1
ATOM 648 C CA . LYS A 1 80 ? -22.555 3.772 11.092 1.00 89.56 80 LYS A CA 1
ATOM 649 C C . LYS A 1 80 ? -21.080 3.830 10.697 1.00 89.56 80 LYS A C 1
ATOM 651 O O . LYS A 1 80 ? -20.770 3.739 9.509 1.00 89.56 80 LYS A O 1
ATOM 656 N N . VAL A 1 81 ? -20.176 3.935 11.674 1.00 89.44 81 VAL A N 1
ATOM 657 C CA . VAL A 1 81 ? -18.726 3.937 11.416 1.00 89.44 81 VAL A CA 1
ATOM 658 C C . VAL A 1 81 ? -18.264 2.605 10.838 1.00 89.44 81 VAL A C 1
ATOM 660 O O . VAL A 1 81 ? -17.542 2.607 9.844 1.00 89.44 81 VAL A O 1
ATOM 663 N N . LEU A 1 82 ? -18.717 1.478 11.395 1.00 90.94 82 LEU A N 1
ATOM 664 C CA . LEU A 1 82 ? -18.389 0.160 10.858 1.00 90.94 82 LEU A CA 1
ATOM 665 C C . LEU A 1 82 ? -18.810 0.030 9.388 1.00 90.94 82 LEU A C 1
ATOM 667 O O . LEU A 1 82 ? -17.982 -0.314 8.549 1.00 90.94 82 LEU A O 1
ATOM 671 N N . ASN A 1 83 ? -20.060 0.369 9.059 1.00 93.06 83 ASN A N 1
ATOM 672 C CA . ASN A 1 83 ? -20.550 0.316 7.679 1.00 93.06 83 ASN A CA 1
ATOM 673 C C . ASN A 1 83 ? -19.722 1.213 6.751 1.00 93.06 83 ASN A C 1
ATOM 675 O O . ASN A 1 83 ? -19.347 0.796 5.660 1.00 93.06 83 ASN A O 1
ATOM 679 N N . SER A 1 84 ? -19.397 2.430 7.197 1.00 93.44 84 SER A N 1
ATOM 680 C CA . SER A 1 84 ? -18.555 3.352 6.432 1.00 93.44 84 SER A CA 1
ATOM 681 C C . SER A 1 84 ? -17.172 2.770 6.132 1.00 93.44 84 SER A C 1
ATOM 683 O O . SER A 1 84 ? -16.672 2.955 5.026 1.00 93.44 84 SER A O 1
ATOM 685 N N . LEU A 1 85 ? -16.545 2.097 7.100 1.00 93.81 85 LEU A N 1
ATOM 686 C CA . LEU A 1 85 ? -15.231 1.476 6.919 1.00 93.81 85 LEU A CA 1
ATOM 687 C C . LEU A 1 85 ? -15.297 0.252 6.002 1.00 93.81 85 LEU A C 1
ATOM 689 O O . LEU A 1 85 ? -14.400 0.060 5.191 1.00 93.81 85 LEU A O 1
ATOM 693 N N . ILE A 1 86 ? -16.374 -0.533 6.078 1.00 95.75 86 ILE A N 1
ATOM 694 C CA . ILE A 1 86 ? -16.612 -1.650 5.156 1.00 95.75 86 ILE A CA 1
ATOM 695 C C . ILE A 1 86 ? -16.736 -1.130 3.720 1.00 95.75 86 ILE A C 1
ATOM 697 O O . ILE A 1 86 ? -16.049 -1.625 2.830 1.00 95.75 86 ILE A O 1
ATOM 701 N N . TYR A 1 87 ? -17.561 -0.105 3.480 1.00 96.62 87 TYR A N 1
ATOM 702 C CA . TYR A 1 87 ? -17.700 0.475 2.140 1.00 96.62 87 TYR A CA 1
ATOM 703 C C . TYR A 1 87 ? -16.389 1.068 1.623 1.00 96.62 87 TYR A C 1
ATOM 705 O O . TYR A 1 87 ? -16.066 0.888 0.451 1.00 96.62 87 TYR A O 1
ATOM 713 N N . LEU A 1 88 ? -15.621 1.737 2.489 1.00 96.56 88 LEU A N 1
ATOM 714 C CA . LEU A 1 88 ? -14.299 2.252 2.138 1.00 96.56 88 LEU A CA 1
ATOM 715 C C . LEU A 1 88 ? -13.358 1.120 1.711 1.00 96.56 88 LEU A C 1
ATOM 717 O O . LEU A 1 88 ? -12.736 1.221 0.657 1.00 96.56 88 LEU A O 1
ATOM 721 N N . TYR A 1 89 ? -13.292 0.042 2.495 1.00 96.81 89 TYR A N 1
ATOM 722 C CA . TYR A 1 89 ? -12.474 -1.129 2.189 1.00 96.81 89 TYR A CA 1
ATOM 723 C C . TYR A 1 89 ? -12.817 -1.717 0.817 1.00 96.81 89 TYR A C 1
ATOM 725 O O . TYR A 1 89 ? -11.940 -1.862 -0.031 1.00 96.81 89 TYR A O 1
ATOM 733 N N . PHE A 1 90 ? -14.100 -1.978 0.555 1.00 96.94 90 PHE A N 1
ATOM 734 C CA . PHE A 1 90 ? -14.532 -2.494 -0.745 1.00 96.94 90 PHE A CA 1
ATOM 735 C C . PHE A 1 90 ? -14.254 -1.515 -1.888 1.00 96.94 90 PHE A C 1
ATOM 737 O O . PHE A 1 90 ? -13.858 -1.945 -2.968 1.00 96.94 90 PHE A O 1
ATOM 744 N N . GLY A 1 91 ? -14.405 -0.208 -1.660 1.00 97.56 91 GLY A N 1
ATOM 745 C CA . GLY A 1 91 ? -14.035 0.811 -2.641 1.00 97.56 91 GLY A CA 1
ATOM 746 C C . GLY A 1 91 ? -12.553 0.749 -3.018 1.00 97.56 91 GLY A C 1
ATOM 747 O O . GLY A 1 91 ? -12.221 0.823 -4.200 1.00 97.56 91 GLY A O 1
ATOM 748 N N . ILE A 1 92 ? -11.669 0.546 -2.036 1.00 97.12 92 ILE A N 1
ATOM 749 C CA . ILE A 1 92 ? -10.228 0.375 -2.268 1.00 97.12 92 ILE A CA 1
ATOM 750 C C . ILE A 1 92 ? -9.955 -0.906 -3.059 1.00 97.12 92 ILE A C 1
ATOM 752 O O . ILE A 1 92 ? -9.219 -0.849 -4.041 1.00 97.12 92 ILE A O 1
ATOM 756 N N . LEU A 1 93 ? -10.575 -2.033 -2.695 1.00 96.31 93 LEU A N 1
ATOM 757 C CA . LEU A 1 93 ? -10.398 -3.297 -3.421 1.00 96.31 93 LEU A CA 1
ATOM 758 C C . LEU A 1 93 ? -10.850 -3.198 -4.881 1.00 96.31 93 LEU A C 1
ATOM 760 O O . LEU A 1 93 ? -10.167 -3.688 -5.778 1.00 96.31 93 LEU A O 1
ATOM 764 N N . ILE A 1 94 ? -11.985 -2.543 -5.137 1.00 96.69 94 ILE A N 1
ATOM 765 C CA . ILE A 1 94 ? -12.470 -2.310 -6.501 1.00 96.69 94 ILE A CA 1
ATOM 766 C C . ILE A 1 94 ? -11.473 -1.434 -7.264 1.00 96.69 94 ILE A C 1
ATOM 768 O O . ILE A 1 94 ? -11.138 -1.748 -8.403 1.00 96.69 94 ILE A O 1
ATOM 772 N N . ALA A 1 95 ? -10.959 -0.366 -6.647 1.00 95.19 95 ALA A N 1
ATOM 773 C CA . ALA A 1 95 ? -9.961 0.496 -7.274 1.00 95.19 95 ALA A CA 1
ATOM 774 C C . ALA A 1 95 ? -8.659 -0.257 -7.595 1.00 95.19 95 ALA A C 1
ATOM 776 O O . ALA A 1 95 ? -8.143 -0.121 -8.702 1.00 95.19 95 ALA A O 1
ATOM 777 N N . GLN A 1 96 ? -8.160 -1.085 -6.671 1.00 94.56 96 GLN A N 1
ATOM 778 C CA . GLN A 1 96 ? -7.006 -1.958 -6.900 1.00 94.56 96 GLN A CA 1
ATOM 779 C C . GLN A 1 96 ? -7.257 -2.918 -8.063 1.00 94.56 96 GLN A C 1
ATOM 781 O O . GLN A 1 96 ? -6.440 -2.991 -8.977 1.00 94.56 96 GLN A O 1
ATOM 786 N N . TYR A 1 97 ? -8.398 -3.612 -8.063 1.00 93.50 97 TYR A N 1
ATOM 787 C CA . TYR A 1 97 ? -8.763 -4.537 -9.131 1.00 93.50 97 TYR A CA 1
ATOM 788 C C . TYR A 1 97 ? -8.806 -3.840 -10.494 1.00 93.50 97 TYR A C 1
ATOM 790 O O . TYR A 1 97 ? -8.175 -4.304 -11.439 1.00 93.50 97 TYR A O 1
ATOM 798 N N . LEU A 1 98 ? -9.496 -2.699 -10.591 1.00 93.50 98 LEU A N 1
ATOM 799 C CA . LEU A 1 98 ? -9.597 -1.939 -11.837 1.00 93.50 98 LEU A CA 1
ATOM 800 C C . LEU A 1 98 ? -8.230 -1.438 -12.311 1.00 93.50 98 LEU A C 1
ATOM 802 O O . LEU A 1 98 ? -7.943 -1.485 -13.505 1.00 93.50 98 LEU A O 1
ATOM 806 N N . PHE A 1 99 ? -7.382 -0.971 -11.394 1.00 92.25 99 PHE A N 1
ATOM 807 C CA . PHE A 1 99 ? -6.062 -0.467 -11.751 1.00 92.25 99 PHE A CA 1
ATOM 808 C C . PHE A 1 99 ? -5.123 -1.586 -12.208 1.00 92.25 99 PHE A C 1
ATOM 810 O O . PHE A 1 99 ? -4.433 -1.418 -13.206 1.00 92.25 99 PHE A O 1
ATOM 817 N N . ILE A 1 100 ? -5.131 -2.738 -11.537 1.00 89.62 100 ILE A N 1
ATOM 818 C CA . ILE A 1 100 ? -4.324 -3.897 -11.936 1.00 89.62 100 ILE A CA 1
ATOM 819 C C . ILE A 1 100 ? -4.810 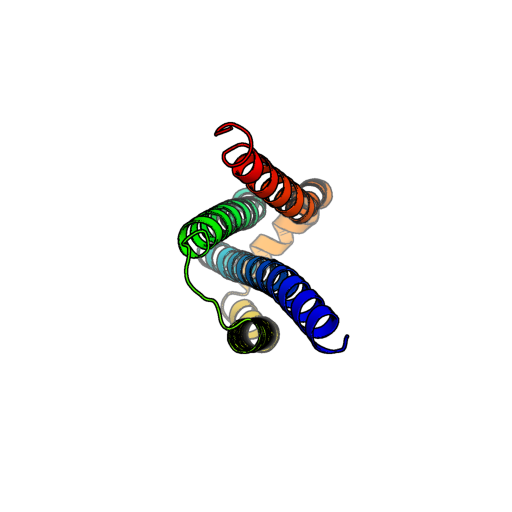-4.452 -13.277 1.00 89.62 100 ILE A C 1
ATOM 821 O O . ILE A 1 100 ? -3.998 -4.736 -14.147 1.00 89.62 100 ILE A O 1
ATOM 825 N N . TYR A 1 101 ? -6.124 -4.597 -13.450 1.00 88.69 101 TYR A N 1
ATOM 826 C CA . TYR A 1 101 ? -6.684 -5.238 -14.637 1.00 88.69 101 TYR A CA 1
ATOM 827 C C . TYR A 1 101 ? -6.622 -4.343 -15.881 1.00 88.69 101 TYR A C 1
ATOM 829 O O . TYR A 1 101 ? -6.258 -4.806 -16.950 1.00 88.69 101 TYR A O 1
ATOM 837 N N . PHE A 1 102 ? -6.972 -3.059 -15.765 1.00 91.12 102 PHE A N 1
ATOM 838 C CA . PHE A 1 102 ? -6.997 -2.148 -16.917 1.00 91.12 102 PHE A CA 1
ATOM 839 C C . PHE A 1 102 ? -5.779 -1.227 -16.976 1.00 91.12 102 PHE A C 1
ATOM 841 O O . PHE A 1 102 ? -5.262 -0.941 -18.054 1.00 91.12 102 PHE A O 1
ATOM 848 N N . GLY A 1 103 ? -5.340 -0.720 -15.825 1.00 90.44 103 GLY A N 1
ATOM 849 C CA . GLY A 1 103 ? -4.255 0.253 -15.743 1.00 90.44 103 GLY A CA 1
ATOM 850 C C . GLY A 1 103 ? -2.906 -0.361 -16.095 1.00 90.44 103 GLY A C 1
ATOM 851 O O . GLY A 1 103 ? -2.201 0.182 -16.940 1.00 90.44 103 GLY A O 1
ATOM 852 N N . THR A 1 104 ? -2.551 -1.494 -15.492 1.00 89.25 104 THR A N 1
ATOM 853 C CA . THR A 1 104 ? -1.247 -2.135 -15.714 1.00 89.25 104 THR A CA 1
ATOM 854 C C . THR A 1 104 ? -1.060 -2.577 -17.160 1.00 89.25 104 THR A C 1
ATOM 856 O O . THR A 1 104 ? -0.016 -2.285 -17.743 1.00 89.25 104 THR A O 1
ATOM 859 N N . ASP A 1 105 ? -2.069 -3.197 -17.771 1.00 89.25 105 ASP A N 1
ATOM 860 C CA . ASP A 1 105 ? -2.011 -3.605 -19.179 1.00 89.25 105 ASP A CA 1
ATOM 861 C C . ASP A 1 105 ? -1.811 -2.386 -20.090 1.00 89.25 105 ASP A C 1
ATOM 863 O O . ASP A 1 105 ? -0.873 -2.340 -20.885 1.00 89.25 105 ASP A O 1
ATOM 867 N N . PHE A 1 106 ? -2.600 -1.328 -19.886 1.00 93.38 106 PHE A N 1
ATOM 868 C CA . PHE A 1 106 ? -2.444 -0.082 -20.636 1.00 93.38 106 PHE A CA 1
ATOM 869 C C . PHE A 1 106 ? -1.054 0.554 -20.462 1.00 93.38 106 PHE A C 1
ATOM 871 O O . PHE A 1 106 ? -0.452 1.026 -21.429 1.00 93.38 106 PHE A O 1
ATOM 878 N N . LEU A 1 107 ? -0.532 0.598 -19.232 1.00 94.25 107 LEU A N 1
ATOM 879 C CA . LEU A 1 107 ? 0.771 1.197 -18.940 1.00 94.25 107 LEU A CA 1
ATOM 880 C C . LEU A 1 107 ? 1.922 0.385 -19.535 1.00 94.25 107 LEU A C 1
ATOM 882 O O . LEU A 1 107 ? 2.843 0.973 -20.100 1.00 94.25 107 LEU A O 1
ATOM 886 N N . THR A 1 108 ? 1.869 -0.940 -19.429 1.00 91.81 108 THR A N 1
ATOM 887 C CA . THR A 1 108 ? 2.901 -1.835 -19.968 1.00 91.81 108 THR A CA 1
ATOM 888 C C . THR A 1 108 ? 2.908 -1.853 -21.491 1.00 91.81 108 THR A C 1
ATOM 890 O O . THR A 1 108 ? 3.984 -1.886 -22.081 1.00 91.81 108 THR A O 1
ATOM 893 N N . GLU A 1 109 ? 1.748 -1.743 -22.141 1.00 93.50 109 GLU A N 1
ATOM 894 C CA . GLU A 1 109 ? 1.668 -1.601 -23.596 1.00 93.50 109 GLU A CA 1
ATOM 895 C C . GLU A 1 109 ? 2.241 -0.249 -24.053 1.00 93.50 109 GLU A C 1
ATOM 897 O O . GLU A 1 109 ? 3.108 -0.186 -24.929 1.00 93.50 109 GLU A O 1
ATOM 902 N N . LYS A 1 110 ? 1.806 0.846 -23.417 1.00 96.31 110 LYS A N 1
ATOM 903 C CA . LYS A 1 110 ? 2.178 2.210 -23.815 1.00 96.31 110 LYS A CA 1
ATOM 904 C C . LYS A 1 110 ? 3.634 2.572 -23.504 1.00 96.31 110 LYS A C 1
ATOM 906 O O . LYS A 1 110 ? 4.240 3.320 -24.268 1.00 96.31 110 LYS A O 1
ATOM 911 N N . TYR A 1 111 ? 4.180 2.070 -22.398 1.00 95.81 111 TYR A N 1
ATOM 912 C CA . TYR A 1 111 ? 5.537 2.356 -21.906 1.00 95.81 111 TYR A CA 1
ATOM 913 C C . TYR A 1 111 ? 6.409 1.090 -21.879 1.00 95.81 111 TYR A C 1
ATOM 915 O O . TYR A 1 111 ? 7.191 0.852 -20.957 1.00 95.81 111 TYR A O 1
ATOM 923 N N . SER A 1 112 ? 6.246 0.231 -22.887 1.00 95.38 112 SER A N 1
ATOM 924 C CA . SER A 1 112 ? 6.872 -1.097 -22.947 1.00 95.38 112 SER A CA 1
ATOM 925 C C . SER A 1 112 ? 8.393 -1.074 -22.779 1.00 95.38 112 SER A C 1
ATOM 927 O O . SER A 1 112 ? 8.942 -1.904 -22.058 1.00 95.38 112 SER A O 1
ATOM 929 N N . ALA A 1 113 ? 9.085 -0.091 -23.362 1.00 94.94 113 ALA A N 1
ATOM 930 C CA . ALA A 1 113 ? 10.538 0.027 -23.251 1.00 94.94 113 ALA A CA 1
ATOM 931 C C . ALA A 1 113 ? 11.000 0.322 -21.810 1.00 94.94 113 ALA A C 1
ATOM 933 O O . ALA A 1 113 ? 12.000 -0.233 -21.347 1.00 94.94 113 ALA A O 1
ATOM 934 N N . GLU A 1 114 ? 10.277 1.183 -21.094 1.00 94.69 114 GLU A N 1
ATOM 935 C CA . GLU A 1 114 ? 10.532 1.530 -19.697 1.00 94.69 114 GLU A CA 1
ATOM 936 C C . GLU A 1 114 ? 10.325 0.318 -18.780 1.00 94.69 114 GLU A C 1
ATOM 938 O O . GLU A 1 114 ? 11.185 0.005 -17.950 1.00 94.69 114 GLU A O 1
ATOM 943 N N . PHE A 1 115 ? 9.220 -0.406 -18.976 1.00 93.00 115 PHE A N 1
ATOM 944 C CA . PHE A 1 115 ? 8.926 -1.627 -18.228 1.00 93.00 115 PHE A CA 1
ATOM 945 C C . PHE A 1 115 ? 9.920 -2.750 -18.538 1.00 93.00 115 PHE A C 1
ATOM 947 O O . PHE A 1 115 ? 10.365 -3.438 -17.619 1.00 93.00 115 PHE A O 1
ATOM 954 N N . ASP A 1 116 ? 10.344 -2.914 -19.791 1.00 92.88 116 ASP A N 1
ATOM 955 C CA . ASP A 1 116 ? 11.366 -3.892 -20.172 1.00 92.88 116 ASP A CA 1
ATOM 956 C C . ASP A 1 116 ? 12.719 -3.593 -19.529 1.00 92.88 116 ASP A C 1
ATOM 958 O O . ASP A 1 116 ? 13.397 -4.504 -19.039 1.00 92.88 116 ASP A O 1
ATOM 962 N N . PHE A 1 117 ? 13.121 -2.320 -19.509 1.00 89.62 117 PHE A N 1
ATOM 963 C CA . PHE A 1 117 ? 14.344 -1.889 -18.840 1.00 89.62 117 PHE A CA 1
ATOM 964 C C . PHE A 1 117 ? 14.288 -2.182 -17.338 1.00 89.62 117 PHE A C 1
ATOM 966 O O . PHE A 1 117 ? 15.203 -2.813 -16.796 1.00 89.62 117 PHE A O 1
ATOM 973 N N . TYR A 1 118 ? 13.188 -1.798 -16.682 1.00 90.31 118 TYR A N 1
ATOM 974 C CA . TYR A 1 118 ? 12.954 -2.102 -15.275 1.00 90.31 118 TYR A CA 1
ATOM 975 C C . TYR A 1 118 ? 13.006 -3.611 -15.016 1.00 90.31 118 TYR A C 1
ATOM 977 O O . TYR A 1 118 ? 13.794 -4.062 -14.187 1.00 90.31 118 TYR A O 1
ATOM 985 N N . ASN A 1 119 ? 12.252 -4.415 -15.767 1.00 88.44 119 ASN A N 1
ATOM 986 C CA . ASN A 1 119 ? 12.173 -5.864 -15.591 1.00 88.44 119 ASN A CA 1
ATOM 987 C C . ASN A 1 119 ? 13.530 -6.555 -15.768 1.00 88.44 119 ASN A C 1
ATOM 989 O O . ASN A 1 119 ? 13.875 -7.447 -14.988 1.00 88.44 119 ASN A O 1
ATOM 993 N N . LYS A 1 120 ? 14.333 -6.133 -16.755 1.00 87.50 120 LYS A N 1
ATOM 994 C CA . LYS A 1 120 ? 15.696 -6.651 -16.957 1.00 87.50 120 LYS A CA 1
ATOM 995 C C . LYS A 1 120 ? 16.593 -6.356 -15.758 1.00 87.50 120 LYS A C 1
ATOM 997 O O . LYS A 1 120 ? 17.264 -7.265 -15.276 1.00 87.50 120 LYS A O 1
ATOM 1002 N N . ALA A 1 121 ? 16.567 -5.129 -15.244 1.00 82.38 121 ALA A N 1
ATOM 1003 C CA . ALA A 1 121 ? 17.336 -4.757 -14.058 1.00 82.38 121 ALA A CA 1
ATOM 1004 C C . ALA A 1 121 ? 16.828 -5.451 -12.779 1.00 82.38 121 ALA A C 1
ATOM 1006 O O . ALA A 1 121 ? 17.604 -5.756 -11.873 1.00 82.38 121 ALA A O 1
ATOM 1007 N N . ASN A 1 122 ? 15.528 -5.736 -12.713 1.00 77.69 122 ASN A N 1
ATOM 1008 C CA . ASN A 1 122 ? 14.873 -6.291 -11.536 1.00 77.69 122 ASN A CA 1
ATOM 1009 C C . ASN A 1 122 ? 15.077 -7.811 -11.383 1.00 77.69 122 ASN A C 1
ATOM 1011 O O . ASN A 1 122 ? 15.070 -8.319 -10.266 1.00 77.69 122 ASN A O 1
ATOM 1015 N N . LYS A 1 123 ? 15.342 -8.555 -12.468 1.00 74.44 123 LYS A N 1
ATOM 1016 C CA . LYS A 1 123 ? 15.626 -10.006 -12.405 1.00 74.44 123 LYS A CA 1
ATOM 1017 C C . LYS A 1 123 ? 16.835 -10.372 -11.523 1.00 74.44 123 LYS A C 1
ATOM 1019 O O . LYS A 1 123 ? 16.894 -11.493 -11.031 1.00 74.44 123 LYS A O 1
ATOM 1024 N N . GLY A 1 124 ? 17.767 -9.446 -11.280 1.00 66.44 124 GLY A N 1
ATOM 1025 C CA . GLY A 1 124 ? 18.935 -9.659 -10.411 1.00 66.44 124 GLY A CA 1
ATOM 1026 C C . GLY A 1 124 ? 18.744 -9.281 -8.934 1.00 66.44 124 GLY A C 1
ATOM 1027 O O . GLY A 1 124 ? 19.675 -9.430 -8.149 1.00 66.44 124 GLY A O 1
ATOM 1028 N N . SER A 1 125 ? 17.575 -8.771 -8.529 1.00 72.69 125 SER A N 1
ATOM 1029 C CA . SER A 1 125 ? 17.385 -8.080 -7.240 1.00 72.69 125 SER A CA 1
ATOM 1030 C C . SER A 1 125 ? 16.719 -8.931 -6.143 1.00 72.69 125 SER A C 1
ATOM 1032 O O . SER A 1 125 ? 16.183 -8.398 -5.174 1.00 72.69 125 SER A O 1
ATOM 1034 N N . LEU A 1 126 ? 16.748 -10.262 -6.253 1.00 72.62 126 LEU A N 1
ATOM 1035 C CA . LEU A 1 126 ? 15.977 -11.189 -5.403 1.00 72.62 126 LEU A CA 1
ATOM 1036 C C . LEU A 1 126 ? 16.140 -10.931 -3.888 1.00 72.62 126 LEU A C 1
ATOM 1038 O O . LEU A 1 126 ? 15.164 -10.937 -3.140 1.00 72.62 126 LEU A O 1
ATOM 1042 N N . MET A 1 127 ? 17.359 -10.602 -3.453 1.00 73.62 127 MET A N 1
ATOM 1043 C CA . MET A 1 127 ? 17.666 -10.246 -2.063 1.00 73.62 127 MET A CA 1
ATOM 1044 C C . MET A 1 127 ? 17.003 -8.928 -1.620 1.00 73.62 127 MET A C 1
ATOM 1046 O O . MET A 1 127 ? 16.500 -8.837 -0.504 1.00 73.62 127 MET A O 1
ATOM 1050 N N . LEU A 1 128 ? 16.937 -7.925 -2.503 1.00 70.88 128 LEU A N 1
ATOM 1051 C CA . LEU A 1 128 ? 16.268 -6.643 -2.245 1.00 70.88 128 LEU A CA 1
ATOM 1052 C C . LEU A 1 128 ? 14.759 -6.827 -2.052 1.00 70.88 128 LEU A C 1
ATOM 1054 O O . LEU A 1 128 ? 14.190 -6.273 -1.116 1.00 70.88 128 LEU A O 1
ATOM 1058 N N . ARG A 1 129 ? 14.126 -7.673 -2.872 1.00 70.19 129 ARG A N 1
ATOM 1059 C CA . ARG A 1 129 ? 12.709 -8.037 -2.703 1.00 70.19 129 ARG A CA 1
ATOM 1060 C C . ARG A 1 129 ? 12.454 -8.765 -1.383 1.00 70.19 129 ARG A C 1
ATOM 1062 O O . ARG A 1 129 ? 11.443 -8.514 -0.733 1.00 70.19 129 ARG A O 1
ATOM 1069 N N . GLY A 1 130 ? 13.392 -9.611 -0.954 1.00 75.31 130 GLY A N 1
ATOM 1070 C CA . GLY A 1 130 ? 13.343 -10.257 0.359 1.00 75.31 130 GLY A CA 1
ATOM 1071 C C . GLY A 1 130 ? 13.308 -9.254 1.515 1.00 75.31 130 GLY A C 1
ATOM 1072 O O . GLY A 1 130 ? 12.565 -9.448 2.474 1.00 75.31 130 GLY A O 1
ATOM 1073 N N . TYR A 1 131 ? 14.042 -8.141 1.416 1.00 78.38 131 TYR A N 1
ATOM 1074 C CA . TYR A 1 131 ? 13.967 -7.086 2.428 1.00 78.38 131 TYR A CA 1
ATOM 1075 C C . TYR A 1 131 ? 12.622 -6.356 2.421 1.00 78.38 131 TYR A C 1
ATOM 1077 O O . TYR A 1 131 ? 12.071 -6.118 3.497 1.00 78.38 131 TYR A O 1
ATOM 1085 N N . LEU A 1 132 ? 12.065 -6.065 1.242 1.00 76.50 132 LEU A N 1
ATOM 1086 C CA . LEU A 1 132 ? 10.761 -5.403 1.106 1.00 76.50 132 LEU A CA 1
ATOM 1087 C C . LEU A 1 132 ? 9.600 -6.237 1.652 1.00 76.50 132 LEU A C 1
ATOM 1089 O O . LEU A 1 132 ? 8.644 -5.673 2.178 1.00 76.50 132 LEU A O 1
ATOM 1093 N N . ALA A 1 133 ? 9.708 -7.568 1.639 1.00 77.69 133 ALA A N 1
ATOM 1094 C CA . ALA A 1 133 ? 8.720 -8.447 2.267 1.00 77.69 133 ALA A CA 1
ATOM 1095 C C . ALA A 1 133 ? 8.556 -8.201 3.784 1.00 77.69 133 ALA A C 1
ATOM 1097 O O . ALA A 1 133 ? 7.558 -8.615 4.371 1.00 77.69 133 ALA A O 1
ATOM 1098 N N . ASN A 1 134 ? 9.493 -7.492 4.426 1.00 82.00 134 ASN A N 1
ATOM 1099 C CA . ASN A 1 134 ? 9.375 -7.091 5.828 1.00 82.00 134 ASN A CA 1
ATOM 1100 C C . ASN A 1 134 ? 8.550 -5.811 6.034 1.00 82.00 134 ASN A C 1
ATOM 1102 O O . ASN A 1 134 ? 8.220 -5.494 7.174 1.00 82.00 134 ASN A O 1
ATOM 1106 N N . ILE A 1 135 ? 8.194 -5.063 4.983 1.00 81.38 135 ILE A N 1
ATOM 1107 C CA . ILE A 1 135 ? 7.417 -3.818 5.115 1.00 81.38 135 ILE A CA 1
ATOM 1108 C C . ILE A 1 135 ? 6.056 -4.051 5.791 1.00 81.38 135 ILE A C 1
ATOM 1110 O O . ILE A 1 135 ? 5.759 -3.322 6.741 1.00 81.38 135 ILE A O 1
ATOM 1114 N N . PRO A 1 136 ? 5.254 -5.071 5.424 1.00 81.00 136 PRO A N 1
ATOM 1115 C CA . PRO A 1 136 ? 4.019 -5.381 6.148 1.00 81.00 136 PRO A CA 1
ATOM 1116 C C . PRO A 1 136 ? 4.258 -5.672 7.637 1.00 81.00 136 PRO A C 1
ATOM 1118 O O . PRO A 1 136 ? 3.504 -5.218 8.498 1.00 81.00 136 PRO A O 1
ATOM 1121 N N . ILE A 1 137 ? 5.357 -6.363 7.967 1.00 86.12 137 ILE A N 1
ATOM 1122 C CA . ILE A 1 137 ? 5.752 -6.634 9.358 1.00 86.12 137 ILE A CA 1
ATOM 1123 C C . ILE A 1 137 ? 6.058 -5.315 10.081 1.00 86.12 137 ILE A C 1
ATOM 1125 O O . ILE A 1 137 ? 5.585 -5.091 11.196 1.00 86.12 137 ILE A O 1
ATOM 1129 N N . LEU A 1 138 ? 6.795 -4.406 9.439 1.00 86.38 138 LEU A N 1
ATOM 1130 C CA . LEU A 1 138 ? 7.094 -3.083 9.987 1.00 86.38 138 LEU A CA 1
ATOM 1131 C C . LEU A 1 138 ? 5.829 -2.241 10.191 1.00 86.38 138 LEU A C 1
ATOM 1133 O O . LEU A 1 138 ? 5.726 -1.576 11.220 1.00 86.38 138 LEU A O 1
ATOM 1137 N N . GLN A 1 139 ? 4.848 -2.297 9.286 1.00 86.31 139 GLN A N 1
ATOM 1138 C CA . GLN A 1 139 ? 3.557 -1.620 9.473 1.00 86.31 139 GLN A CA 1
ATOM 1139 C C . GLN A 1 139 ? 2.850 -2.106 10.748 1.00 86.31 139 GLN A C 1
ATOM 1141 O O . GLN A 1 139 ? 2.371 -1.285 11.534 1.00 86.31 139 GLN A O 1
ATOM 1146 N N . PHE A 1 140 ? 2.841 -3.420 11.007 1.00 85.50 140 PHE A N 1
ATOM 1147 C CA . PHE A 1 140 ? 2.310 -3.981 12.255 1.00 85.50 140 PHE A CA 1
ATOM 1148 C C . PHE A 1 140 ? 3.088 -3.513 13.490 1.00 85.50 140 PHE A C 1
ATOM 1150 O O . PHE A 1 140 ? 2.476 -3.124 14.489 1.00 85.50 140 PHE A O 1
ATOM 1157 N N . VAL A 1 141 ? 4.423 -3.508 13.429 1.00 87.94 141 VAL A N 1
ATOM 1158 C CA . VAL A 1 141 ? 5.278 -3.032 14.529 1.00 87.94 141 VAL A CA 1
ATOM 1159 C C . VAL A 1 141 ? 4.998 -1.559 14.835 1.00 87.94 141 VAL A C 1
ATOM 1161 O O . VAL A 1 141 ? 4.760 -1.202 15.990 1.00 87.94 141 VAL A O 1
ATOM 1164 N N . VAL A 1 142 ? 4.958 -0.705 13.809 1.00 86.94 142 VAL A N 1
ATOM 1165 C CA . VAL A 1 142 ? 4.647 0.725 13.939 1.00 86.94 142 VAL A CA 1
ATOM 1166 C C . VAL A 1 142 ? 3.257 0.925 14.538 1.00 86.94 142 VAL A C 1
ATOM 1168 O O . VAL A 1 142 ? 3.104 1.689 15.494 1.00 86.94 142 VAL A O 1
ATOM 1171 N N . PHE A 1 143 ? 2.251 0.206 14.036 1.00 87.00 143 PHE A N 1
ATOM 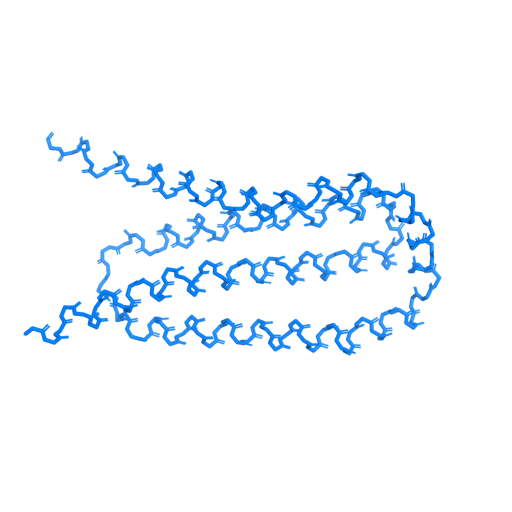1172 C CA . PHE A 1 143 ? 0.892 0.266 14.565 1.00 87.00 143 PHE A CA 1
ATOM 1173 C C . PHE A 1 143 ? 0.844 -0.108 16.055 1.00 87.00 143 PHE A C 1
ATOM 1175 O O . PHE A 1 143 ? 0.282 0.636 16.863 1.00 87.00 143 PHE A O 1
ATOM 1182 N N . GLY A 1 144 ? 1.511 -1.201 16.443 1.00 85.56 144 GLY A N 1
ATOM 1183 C CA . GLY A 1 144 ? 1.624 -1.637 17.835 1.00 85.56 144 GLY A CA 1
ATOM 1184 C C . GLY A 1 144 ? 2.283 -0.589 18.738 1.00 85.56 144 GLY A C 1
ATOM 1185 O O . GLY A 1 144 ? 1.744 -0.260 19.797 1.00 85.56 144 GLY A O 1
ATOM 1186 N N . ILE A 1 145 ? 3.404 -0.002 18.305 1.00 87.31 145 ILE A N 1
ATOM 1187 C CA . ILE A 1 145 ? 4.106 1.055 19.052 1.00 87.31 145 ILE A CA 1
ATOM 1188 C C . ILE A 1 145 ? 3.197 2.271 19.270 1.00 87.31 145 ILE A C 1
ATOM 1190 O O . ILE A 1 145 ? 3.107 2.781 20.390 1.00 87.31 145 ILE A O 1
ATOM 1194 N N . ILE A 1 146 ? 2.506 2.735 18.224 1.00 85.94 146 ILE A N 1
ATOM 1195 C CA . ILE A 1 146 ? 1.630 3.913 18.303 1.00 85.94 146 ILE A CA 1
ATOM 1196 C C . ILE A 1 146 ? 0.466 3.662 19.272 1.00 85.94 146 ILE A C 1
ATOM 1198 O O . ILE A 1 146 ? 0.156 4.525 20.101 1.00 85.94 146 ILE A O 1
ATOM 1202 N N . LEU A 1 147 ? -0.158 2.483 19.208 1.00 82.75 147 LEU A N 1
ATOM 1203 C CA . LEU A 1 147 ? -1.245 2.108 20.113 1.00 82.75 147 LEU A CA 1
ATOM 1204 C C . LEU A 1 147 ? -0.789 2.045 21.576 1.00 82.75 147 LEU A C 1
ATOM 1206 O O . LEU A 1 147 ? -1.470 2.572 22.457 1.00 82.75 147 LEU A O 1
ATOM 1210 N N . LEU A 1 148 ? 0.369 1.436 21.847 1.00 83.31 148 LEU A N 1
ATOM 1211 C CA . LEU A 1 148 ? 0.900 1.294 23.205 1.00 83.31 148 LEU A CA 1
ATOM 1212 C C . LEU A 1 148 ? 1.341 2.634 23.804 1.00 83.31 148 LEU A C 1
ATOM 1214 O O . LEU A 1 148 ? 1.101 2.889 24.986 1.00 83.31 148 LEU A O 1
ATOM 1218 N N . LYS A 1 149 ? 1.939 3.521 23.001 1.00 79.69 149 LYS A N 1
ATOM 1219 C CA . LYS A 1 149 ? 2.384 4.846 23.460 1.00 79.69 149 LYS A CA 1
ATOM 1220 C C . LYS A 1 149 ? 1.212 5.721 23.914 1.00 79.69 149 LYS A C 1
ATOM 1222 O O . LYS A 1 149 ? 1.327 6.404 24.928 1.00 79.69 149 LYS A O 1
ATOM 1227 N N . ASN A 1 150 ? 0.075 5.648 23.224 1.00 63.03 150 ASN A N 1
ATOM 1228 C CA . ASN A 1 150 ? -1.122 6.422 23.562 1.00 63.03 150 ASN A CA 1
ATOM 1229 C C . ASN A 1 150 ? -1.917 5.872 24.764 1.00 63.03 150 ASN A C 1
ATOM 1231 O O . ASN A 1 150 ? -2.838 6.542 25.223 1.00 63.03 150 ASN A O 1
ATOM 1235 N N . ARG A 1 151 ? -1.573 4.693 25.312 1.00 56.25 151 ARG A N 1
ATOM 1236 C CA . ARG A 1 151 ? -2.183 4.179 26.556 1.00 56.25 151 ARG A CA 1
ATOM 1237 C C . ARG A 1 151 ? -1.574 4.776 27.830 1.00 56.25 151 ARG A C 1
ATOM 1239 O O . ARG A 1 151 ? -2.273 4.884 28.834 1.00 56.25 151 ARG A O 1
ATOM 1246 N N . LYS A 1 152 ? -0.298 5.185 27.811 1.00 45.81 152 LYS A N 1
ATOM 1247 C CA . LYS A 1 152 ? 0.406 5.684 29.013 1.00 45.81 152 LYS A CA 1
ATOM 1248 C C . LYS A 1 152 ? -0.070 7.059 29.506 1.00 45.81 152 LYS A C 1
ATOM 1250 O O . LYS A 1 152 ? 0.239 7.428 30.630 1.00 45.81 152 LYS A O 1
ATOM 1255 N N . THR A 1 153 ? -0.848 7.797 28.721 1.00 43.91 153 THR A N 1
ATOM 1256 C CA . THR A 1 153 ? -1.382 9.116 29.102 1.00 43.91 153 THR A CA 1
ATOM 1257 C C . THR A 1 153 ? -2.658 9.066 29.946 1.00 43.91 153 THR A C 1
ATOM 1259 O O . THR A 1 153 ? -3.023 10.089 30.509 1.00 43.91 153 THR A O 1
ATOM 1262 N N . VAL A 1 154 ? -3.326 7.912 30.073 1.00 46.69 154 VAL A N 1
ATOM 1263 C CA . VAL A 1 154 ? -4.564 7.791 30.877 1.00 46.69 154 VAL A CA 1
ATOM 1264 C C . VAL A 1 154 ? -4.288 7.255 32.288 1.00 46.69 154 VAL A C 1
ATOM 1266 O O . VAL A 1 154 ? -5.011 7.587 33.218 1.00 46.69 154 VAL A O 1
ATOM 1269 N N . ALA A 1 155 ? -3.221 6.472 32.477 1.00 38.97 155 ALA A N 1
ATOM 1270 C CA . ALA A 1 155 ? -2.909 5.838 33.764 1.00 38.97 155 ALA A CA 1
ATOM 1271 C C . ALA A 1 155 ? -2.067 6.700 34.729 1.00 38.97 155 ALA A C 1
ATOM 1273 O O . ALA A 1 155 ? -1.946 6.338 35.891 1.00 38.97 155 ALA A O 1
ATOM 1274 N N . ASN A 1 156 ? -1.501 7.825 34.272 1.00 36.69 156 ASN A N 1
ATOM 1275 C CA . ASN A 1 156 ? -0.654 8.705 35.095 1.00 36.69 156 ASN A CA 1
ATOM 1276 C C . ASN A 1 156 ? -1.389 9.944 35.652 1.00 36.69 156 ASN A C 1
ATOM 1278 O O . ASN A 1 156 ? -0.736 10.845 36.166 1.00 36.69 156 ASN A O 1
ATOM 1282 N N . ASN A 1 157 ? -2.721 9.990 35.553 1.00 34.94 157 ASN A N 1
ATOM 1283 C CA . ASN A 1 157 ? -3.562 11.037 36.150 1.00 34.94 157 ASN A CA 1
ATOM 1284 C C . ASN A 1 157 ? -4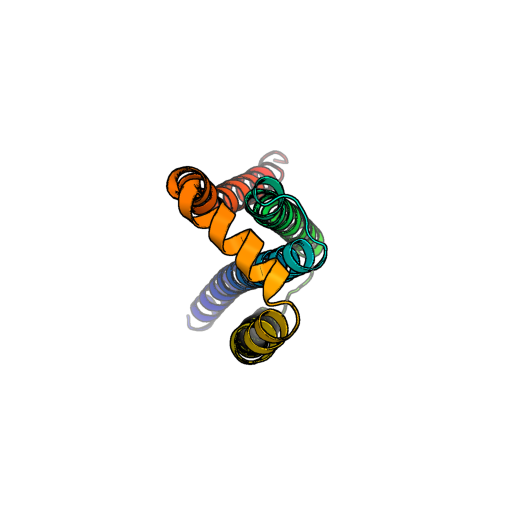.505 10.451 37.219 1.00 34.94 157 ASN A C 1
ATOM 1286 O O . ASN A 1 157 ? -5.707 10.721 37.202 1.00 34.94 157 ASN A O 1
ATOM 1290 N N . VAL A 1 158 ? -3.961 9.627 38.117 1.00 36.53 158 VAL A N 1
ATOM 1291 C CA . VAL A 1 158 ? -4.581 9.292 39.409 1.00 36.53 158 VAL A CA 1
ATOM 1292 C C . VAL A 1 158 ? -3.613 9.694 40.505 1.00 36.53 158 VAL A C 1
ATOM 1294 O O . VAL A 1 158 ? -2.425 9.323 40.370 1.00 36.53 158 VAL A O 1
#

pLDDT: mean 84.74, std 14.2, range [34.94, 97.56]